Protein AF-A0A958X6R0-F1 (afdb_monomer_lite)

Sequence (78 aa):
MGEFIQKYDPAILKQLPAIVKSYQLPNTRKAITQIITSFGPFIAIWIAMYFLIDVSYWLVLPLVLVNAFFLVRIFIIQ

Foldseek 3Di:
DPVVVVVDDVVVVVCVCVVCVVVPDPPVVVLVVQLCVLVVVLVVLVVVLVVCVVVDPVVSVVSVVVSVVSVVSNVVSD

Secondary structure (DSSP, 8-state):
--HHHHTS-HHHHHHHHHHHGGGS---HHHHHHHHHHHHHHHHHHHHHHHHHTTT-HHHHHHHHHHHHHHHHHHHHH-

Radius of gyration: 23.47 Å; chains: 1; bounding box: 37×21×68 Å

Structure (mmCIF, N/CA/C/O backbone):
data_AF-A0A958X6R0-F1
#
_entry.id   AF-A0A958X6R0-F1
#
loop_
_atom_site.group_PDB
_atom_site.id
_atom_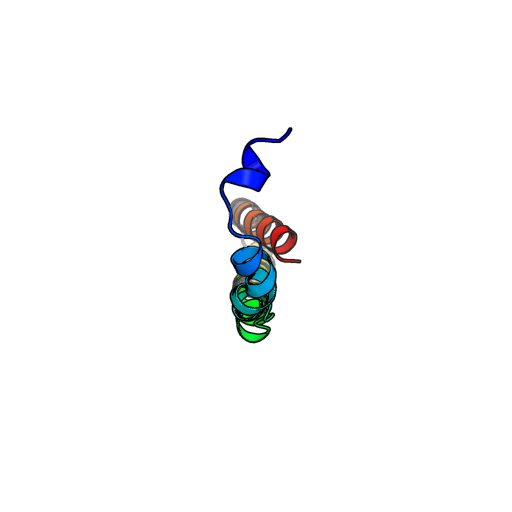site.type_symbol
_atom_site.label_atom_id
_atom_site.label_alt_id
_atom_site.label_comp_id
_atom_site.label_asym_id
_atom_site.label_entity_id
_atom_site.label_seq_id
_atom_site.pdbx_PDB_ins_code
_atom_site.Cartn_x
_atom_site.Cartn_y
_atom_site.Cartn_z
_atom_site.occupancy
_atom_site.B_iso_or_equiv
_atom_site.auth_seq_id
_atom_site.auth_comp_id
_atom_site.auth_asym_id
_atom_site.auth_atom_id
_atom_site.pdbx_PDB_model_num
ATOM 1 N N . MET A 1 1 ? -3.762 9.782 42.845 1.00 54.75 1 MET A N 1
ATOM 2 C CA . MET A 1 1 ? -4.430 8.840 41.915 1.00 54.75 1 MET A CA 1
ATOM 3 C C . MET A 1 1 ? -5.813 8.440 42.452 1.00 54.75 1 MET A C 1
ATOM 5 O O . MET A 1 1 ? -6.112 7.264 42.547 1.00 54.75 1 MET A O 1
ATOM 9 N N . GLY A 1 2 ? -6.649 9.402 42.861 1.00 56.50 2 GLY A N 1
ATOM 10 C CA . GLY A 1 2 ? -7.958 9.124 43.487 1.00 56.50 2 GLY A CA 1
ATOM 11 C C . GLY A 1 2 ? -9.106 9.965 42.925 1.00 56.50 2 GLY A C 1
ATOM 12 O O . GLY A 1 2 ? -10.256 9.562 43.010 1.00 56.50 2 GLY A O 1
ATOM 13 N N . GLU A 1 3 ? -8.805 11.087 42.263 1.00 58.75 3 GLU A N 1
ATOM 14 C CA . GLU A 1 3 ? -9.838 12.011 41.776 1.00 58.75 3 GLU A CA 1
ATOM 15 C C . GLU A 1 3 ? -10.539 11.561 40.485 1.00 58.75 3 GLU A C 1
ATOM 17 O O . GLU A 1 3 ? -11.677 11.945 40.234 1.00 58.75 3 GLU A O 1
ATOM 22 N N . PHE A 1 4 ? -9.910 10.700 39.675 1.00 60.00 4 PHE A N 1
ATOM 23 C CA . PHE A 1 4 ? -10.506 10.224 38.418 1.00 60.00 4 PHE A CA 1
ATOM 24 C C . PHE A 1 4 ? -11.633 9.204 38.625 1.00 60.00 4 PHE A C 1
ATOM 26 O O . PHE A 1 4 ? -12.538 9.135 37.801 1.00 60.00 4 PHE A O 1
ATOM 33 N N . ILE A 1 5 ? -11.600 8.430 39.716 1.00 58.66 5 ILE A N 1
ATOM 34 C CA . ILE A 1 5 ? -12.615 7.405 40.011 1.00 58.66 5 ILE A CA 1
ATOM 35 C C . ILE A 1 5 ? -13.877 8.033 40.623 1.00 58.66 5 ILE A C 1
ATOM 37 O O . ILE A 1 5 ? -14.971 7.521 40.420 1.00 58.66 5 ILE A O 1
ATOM 41 N N . GLN A 1 6 ? -13.751 9.185 41.293 1.00 63.22 6 GLN A N 1
ATOM 42 C CA . GLN A 1 6 ? -14.869 9.853 41.970 1.00 63.22 6 GLN A CA 1
ATOM 43 C C . GLN A 1 6 ? -15.871 10.505 40.995 1.00 63.22 6 GLN A C 1
ATOM 45 O O . GLN A 1 6 ? -17.028 10.714 41.348 1.00 63.22 6 GLN A O 1
ATOM 50 N N . LYS A 1 7 ? -15.443 10.837 39.767 1.00 65.44 7 LYS A N 1
ATOM 51 C CA . LYS A 1 7 ? -16.263 11.570 38.782 1.00 65.44 7 LYS A CA 1
ATOM 52 C C . LYS A 1 7 ? -17.193 10.671 37.952 1.00 65.44 7 LYS A C 1
ATOM 54 O O . LYS A 1 7 ? -18.094 11.185 37.295 1.00 65.44 7 LYS A O 1
ATOM 59 N N . TYR A 1 8 ? -16.993 9.352 37.974 1.00 68.25 8 TYR A N 1
ATOM 60 C CA . TYR A 1 8 ? -17.780 8.400 37.188 1.00 68.25 8 TYR A CA 1
ATOM 61 C C . TYR A 1 8 ? -18.611 7.501 38.099 1.00 68.25 8 TYR A C 1
ATOM 63 O O . TYR A 1 8 ? -18.077 6.813 38.965 1.00 68.25 8 TYR A O 1
ATOM 71 N N . ASP A 1 9 ? -19.923 7.481 37.871 1.00 76.31 9 ASP A N 1
ATOM 72 C CA . ASP A 1 9 ? -20.834 6.565 38.553 1.00 76.31 9 ASP A CA 1
ATOM 73 C C . ASP A 1 9 ? -20.420 5.105 38.244 1.00 76.31 9 ASP A C 1
ATOM 75 O O . ASP A 1 9 ? -20.301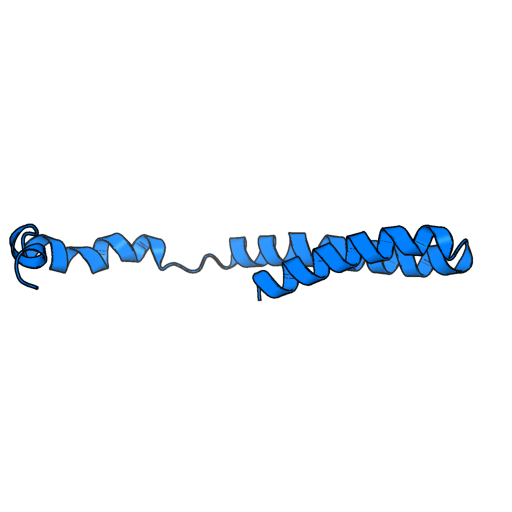 4.740 37.065 1.00 76.31 9 ASP A O 1
ATOM 79 N N . PRO A 1 10 ? -20.189 4.242 39.256 1.00 76.06 10 PRO A N 1
ATOM 80 C CA . PRO A 1 10 ? -19.814 2.842 39.047 1.00 76.06 10 PRO A CA 1
ATOM 81 C C . PRO A 1 10 ? -20.851 2.062 38.227 1.00 76.06 10 PRO A C 1
ATOM 83 O O . PRO A 1 10 ? -20.511 1.040 37.619 1.00 76.06 10 PRO A O 1
ATOM 86 N N . ALA A 1 11 ? -22.098 2.538 38.156 1.00 79.06 11 ALA A N 1
ATOM 87 C CA . ALA A 1 11 ? -23.109 1.994 37.266 1.00 79.06 11 ALA A CA 1
ATOM 88 C C . ALA A 1 11 ? -22.734 2.171 35.789 1.00 79.06 11 ALA A C 1
ATOM 90 O O . ALA A 1 11 ? -22.985 1.250 35.023 1.00 79.06 11 ALA A O 1
ATOM 91 N N . ILE A 1 12 ? -22.110 3.287 35.382 1.00 76.88 12 ILE A N 1
ATOM 92 C CA . ILE A 1 12 ? -21.676 3.565 33.994 1.00 76.88 12 ILE A CA 1
ATOM 93 C C . ILE A 1 12 ? -20.558 2.606 33.569 1.00 76.88 12 ILE A C 1
ATOM 95 O O . ILE A 1 12 ? -20.590 2.069 32.461 1.00 76.88 12 ILE A O 1
ATOM 99 N N . LEU A 1 13 ? -19.610 2.317 34.470 1.00 79.44 13 LEU A N 1
ATOM 100 C CA . LEU A 1 13 ? -18.494 1.400 34.205 1.00 79.44 13 LEU A CA 1
ATOM 101 C C . LEU A 1 13 ? -18.977 -0.015 33.854 1.00 79.44 13 LEU A C 1
ATOM 103 O O . LEU A 1 13 ? -18.396 -0.674 32.993 1.00 79.44 13 LEU A O 1
ATOM 107 N N . LYS A 1 14 ? -20.083 -0.459 34.464 1.00 80.31 14 LYS A N 1
ATOM 108 C CA . LYS A 1 14 ? -20.713 -1.757 34.170 1.00 80.31 14 LYS A CA 1
ATOM 109 C C . LYS A 1 14 ? -21.409 -1.806 32.805 1.00 80.31 14 LYS A C 1
ATOM 111 O O . LYS A 1 14 ? -21.619 -2.896 32.282 1.00 80.31 14 LYS A O 1
ATOM 116 N N . GLN A 1 15 ? -21.748 -0.656 32.219 1.00 80.06 15 GLN A N 1
ATOM 117 C CA . GLN A 1 15 ? -22.429 -0.553 30.916 1.00 80.06 15 GLN A CA 1
ATOM 118 C C . GLN A 1 15 ? -21.440 -0.355 29.765 1.00 80.06 15 GLN A C 1
ATOM 120 O O . GLN A 1 15 ? -21.788 -0.634 28.620 1.00 80.06 15 GLN A O 1
ATOM 125 N N . LEU A 1 16 ? -20.196 0.057 30.054 1.00 81.06 16 LEU A N 1
ATOM 126 C CA . LEU A 1 16 ? -19.132 0.187 29.053 1.00 81.06 16 LEU A CA 1
ATOM 127 C C . LEU A 1 16 ? -19.021 -1.040 28.136 1.00 81.06 16 LEU A C 1
ATOM 129 O O . LEU A 1 16 ? -19.019 -0.831 26.924 1.00 81.06 16 LEU A O 1
ATOM 133 N N . PRO A 1 17 ? -19.021 -2.296 28.636 1.00 78.50 17 PRO A N 1
ATOM 134 C CA . PRO A 1 17 ? -18.933 -3.478 27.780 1.00 78.50 17 PRO A CA 1
ATOM 135 C C . PRO A 1 17 ? -20.093 -3.582 26.786 1.00 78.50 17 PRO A C 1
ATOM 137 O O . PRO A 1 17 ? -19.884 -3.985 25.647 1.00 78.50 17 PRO A O 1
ATOM 140 N N . ALA A 1 18 ? -21.305 -3.189 27.189 1.00 79.81 18 ALA A N 1
ATOM 141 C CA . ALA A 1 18 ? -22.474 -3.181 26.312 1.00 79.81 18 ALA A CA 1
ATOM 142 C C . ALA A 1 18 ? -22.374 -2.084 25.238 1.00 79.81 18 ALA A C 1
ATOM 144 O O . ALA A 1 18 ? -22.744 -2.323 24.091 1.00 79.81 18 ALA A O 1
ATOM 145 N N . ILE A 1 19 ? -21.815 -0.920 25.587 1.00 77.62 19 ILE A N 1
ATOM 146 C CA . ILE A 1 19 ? -21.611 0.216 24.674 1.00 77.62 19 ILE A CA 1
ATOM 147 C C . ILE A 1 19 ? -20.520 -0.098 23.637 1.00 77.62 19 ILE A C 1
ATOM 149 O O . ILE A 1 19 ? -20.699 0.165 22.447 1.00 77.62 19 ILE A O 1
ATOM 153 N N . VAL A 1 20 ? -19.395 -0.689 24.057 1.00 79.31 20 VAL A N 1
ATOM 154 C CA . VAL A 1 20 ? -18.273 -0.982 23.147 1.00 79.31 20 VAL A CA 1
ATOM 155 C C . VAL A 1 20 ? -18.493 -2.226 22.285 1.00 79.31 20 VAL A C 1
ATOM 157 O O . VAL A 1 20 ? -17.824 -2.378 21.264 1.00 79.31 20 VAL A O 1
ATOM 160 N N . LYS A 1 21 ? -19.457 -3.089 22.631 1.00 73.62 21 LYS A N 1
ATOM 161 C CA . LYS A 1 21 ? -19.756 -4.334 21.904 1.00 73.62 21 LYS A CA 1
ATOM 162 C C . LYS A 1 21 ? -20.034 -4.112 20.413 1.00 73.62 21 LYS A C 1
ATOM 164 O O . LYS A 1 21 ? -19.572 -4.894 19.588 1.00 73.62 21 LYS A O 1
ATOM 169 N N . SER A 1 22 ? -20.727 -3.031 20.053 1.00 67.69 22 SER A N 1
ATOM 170 C CA . SER A 1 22 ? -21.022 -2.697 18.649 1.00 67.69 22 SER A CA 1
ATOM 171 C C . SER A 1 22 ? -19.787 -2.282 17.840 1.00 67.69 22 SER A C 1
ATOM 173 O O . SER A 1 22 ? -19.790 -2.413 16.619 1.00 67.69 22 SER A O 1
ATOM 175 N N . TYR A 1 23 ? -18.723 -1.817 18.502 1.00 66.88 23 TYR A N 1
ATOM 176 C CA . TYR A 1 23 ? -17.462 -1.410 17.868 1.00 66.88 23 TYR A CA 1
ATOM 177 C C . TYR A 1 23 ? -16.434 -2.544 17.794 1.00 66.88 23 TYR A C 1
ATOM 179 O O . TYR A 1 23 ? -15.458 -2.438 17.059 1.00 66.88 23 TYR A O 1
ATOM 187 N N . GLN A 1 24 ? -16.661 -3.640 18.523 1.00 63.81 24 GLN A N 1
ATOM 188 C CA . GLN A 1 24 ? -15.794 -4.820 18.515 1.00 63.81 24 GLN A CA 1
ATOM 189 C C . GLN A 1 24 ? -16.064 -5.774 17.347 1.00 63.81 24 GLN A C 1
ATOM 191 O O . GLN A 1 24 ? -15.375 -6.781 17.232 1.00 63.81 24 GLN A O 1
ATOM 196 N N . LEU A 1 25 ? -17.055 -5.507 16.490 1.00 66.31 25 LEU A N 1
ATOM 197 C CA . LEU A 1 25 ? -17.383 -6.404 15.385 1.00 66.31 25 LEU A CA 1
ATOM 198 C C . LEU A 1 25 ? -16.366 -6.250 14.239 1.00 66.31 25 LEU A C 1
ATOM 200 O O . LEU A 1 25 ? -16.373 -5.217 13.559 1.00 66.31 25 LEU A O 1
ATOM 204 N N . PRO A 1 26 ? -15.516 -7.264 13.974 1.00 65.38 26 PRO A N 1
ATOM 205 C CA . PRO A 1 26 ? -14.620 -7.234 12.830 1.00 65.38 26 PRO A CA 1
ATOM 206 C C . PRO A 1 26 ? -15.456 -7.276 11.549 1.00 65.38 26 PRO A C 1
ATOM 208 O O . PRO A 1 26 ? -16.168 -8.239 11.269 1.00 65.38 26 PRO A O 1
ATOM 211 N N . ASN A 1 27 ? -15.394 -6.210 10.752 1.00 77.31 27 ASN A N 1
ATOM 212 C CA . ASN A 1 27 ? -16.082 -6.169 9.468 1.00 77.31 27 ASN A CA 1
ATOM 213 C C . ASN A 1 27 ? -15.180 -6.762 8.382 1.00 77.31 27 ASN A C 1
ATOM 215 O O . ASN A 1 27 ? -14.436 -6.047 7.707 1.00 77.31 27 ASN A O 1
ATOM 219 N N . THR A 1 28 ? -15.276 -8.078 8.195 1.00 78.75 28 THR A N 1
ATOM 220 C CA . THR A 1 28 ? -14.492 -8.825 7.199 1.00 78.75 28 THR A CA 1
ATOM 221 C C . THR A 1 28 ? -14.676 -8.276 5.784 1.00 78.75 28 THR A C 1
ATOM 223 O O . THR A 1 28 ? -13.720 -8.229 5.016 1.00 78.75 28 THR A O 1
ATOM 226 N N . ARG A 1 29 ? -15.875 -7.785 5.432 1.00 83.12 29 ARG A N 1
ATOM 227 C CA . ARG A 1 29 ? -16.126 -7.191 4.108 1.00 83.12 29 ARG A CA 1
ATOM 228 C C . ARG A 1 29 ? -15.315 -5.915 3.900 1.00 83.12 29 ARG A C 1
ATOM 230 O O . ARG A 1 29 ? -14.693 -5.766 2.853 1.00 83.12 29 ARG A O 1
ATOM 237 N N . LYS A 1 30 ? -15.275 -5.028 4.900 1.00 83.50 30 LYS A N 1
ATOM 238 C CA . LYS A 1 30 ? -14.440 -3.817 4.843 1.00 83.50 30 LYS A CA 1
ATOM 239 C C . LYS A 1 30 ? -12.955 -4.163 4.751 1.00 83.50 30 LYS A C 1
ATOM 241 O O . LYS A 1 30 ? -12.266 -3.567 3.929 1.00 83.50 30 LYS A O 1
ATOM 246 N N . ALA A 1 31 ? -12.491 -5.147 5.523 1.00 84.88 31 ALA A N 1
ATOM 247 C CA . ALA A 1 31 ? -11.103 -5.602 5.469 1.00 84.88 31 ALA A CA 1
ATOM 248 C C . ALA A 1 31 ? -10.724 -6.115 4.067 1.00 84.88 31 ALA A C 1
ATOM 250 O O . ALA A 1 31 ? -9.715 -5.694 3.509 1.00 84.88 31 ALA A O 1
ATOM 251 N N . ILE A 1 32 ? -11.577 -6.934 3.440 1.00 89.19 32 ILE A N 1
ATOM 252 C CA . ILE A 1 32 ? -11.360 -7.431 2.071 1.00 89.19 32 ILE A CA 1
ATOM 253 C C . ILE A 1 32 ? -11.280 -6.273 1.067 1.00 89.19 32 ILE A C 1
ATOM 255 O O . ILE A 1 32 ? -10.356 -6.229 0.257 1.00 89.19 32 ILE A O 1
ATOM 259 N N . THR A 1 33 ? -12.197 -5.302 1.126 1.00 89.19 33 THR A N 1
ATOM 260 C CA . THR A 1 33 ? -12.138 -4.124 0.242 1.00 89.19 33 THR A CA 1
ATOM 261 C C . THR A 1 33 ? -10.847 -3.324 0.446 1.00 89.19 33 THR A C 1
ATOM 263 O O . THR A 1 33 ? -10.252 -2.834 -0.515 1.00 89.19 33 THR A O 1
ATOM 266 N N . GLN A 1 34 ? -10.368 -3.213 1.682 1.00 86.50 34 GLN A N 1
ATOM 267 C CA . GLN A 1 34 ? -9.140 -2.491 2.014 1.00 86.50 34 GLN A CA 1
ATOM 268 C C . GLN A 1 34 ? -7.883 -3.196 1.476 1.00 86.50 34 GLN A C 1
ATOM 270 O O . GLN A 1 34 ? -6.984 -2.542 0.940 1.00 86.50 34 GLN A O 1
ATOM 275 N N . ILE A 1 35 ? -7.864 -4.529 1.533 1.00 90.25 35 ILE A N 1
ATOM 276 C CA . ILE A 1 35 ? -6.827 -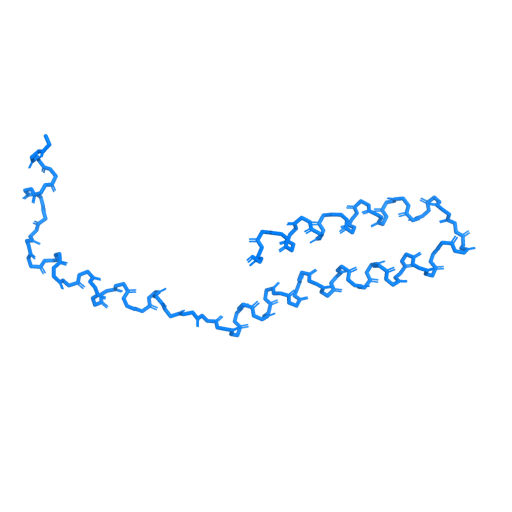5.363 0.918 1.00 90.25 35 ILE A CA 1
ATOM 277 C C . ILE A 1 35 ? -6.860 -5.195 -0.605 1.00 90.25 35 ILE A C 1
ATOM 279 O O . ILE A 1 35 ? -5.847 -4.831 -1.196 1.00 90.25 35 ILE A O 1
ATOM 283 N N . ILE A 1 36 ? -8.021 -5.363 -1.248 1.00 92.12 36 ILE A N 1
ATOM 284 C CA . ILE A 1 36 ? -8.155 -5.264 -2.714 1.00 92.12 36 ILE A CA 1
ATOM 285 C C . ILE A 1 36 ? -7.732 -3.883 -3.229 1.00 92.12 36 ILE A C 1
ATOM 287 O O . ILE A 1 36 ? -7.015 -3.788 -4.221 1.00 92.12 36 ILE A O 1
ATOM 291 N N . THR A 1 37 ? -8.119 -2.802 -2.548 1.00 90.62 37 THR A N 1
ATOM 292 C CA . THR A 1 37 ? -7.753 -1.431 -2.961 1.00 90.62 37 THR A CA 1
ATOM 293 C C . THR A 1 37 ? -6.270 -1.102 -2.774 1.00 90.62 37 THR A C 1
ATOM 295 O O . THR A 1 37 ? -5.822 -0.058 -3.248 1.00 90.62 37 THR A O 1
ATOM 298 N N . SER A 1 38 ? -5.508 -1.967 -2.099 1.00 91.31 38 SER A N 1
ATOM 299 C CA . SER A 1 38 ? -4.067 -1.799 -1.874 1.00 91.31 38 SER A CA 1
ATOM 300 C C . SER A 1 38 ? -3.251 -2.774 -2.728 1.00 91.31 38 SER A C 1
ATOM 302 O O . SER A 1 38 ? -2.353 -2.346 -3.448 1.00 91.31 38 SER A O 1
ATOM 304 N N . PHE A 1 39 ? -3.620 -4.059 -2.739 1.00 93.19 39 PHE A N 1
ATOM 305 C CA . PHE A 1 39 ? -2.994 -5.091 -3.575 1.00 93.19 39 PHE A CA 1
ATOM 306 C C . PHE A 1 39 ? -3.331 -4.949 -5.063 1.00 93.19 39 PHE A C 1
ATOM 308 O O . PHE A 1 39 ? -2.486 -5.238 -5.905 1.00 93.19 39 PHE A O 1
ATOM 315 N N . GLY A 1 40 ? -4.538 -4.492 -5.405 1.00 93.75 40 GLY A N 1
ATOM 316 C CA . GLY A 1 40 ? -4.970 -4.327 -6.794 1.00 93.75 40 GLY A CA 1
ATOM 317 C C . GLY A 1 40 ? -4.068 -3.371 -7.582 1.00 93.75 40 GLY A C 1
ATOM 318 O O . GLY A 1 40 ? -3.485 -3.792 -8.581 1.00 93.75 40 GLY A O 1
ATOM 319 N N . PRO A 1 41 ? -3.885 -2.114 -7.127 1.00 93.19 41 PRO A N 1
ATOM 320 C CA . PRO A 1 41 ? -2.974 -1.172 -7.774 1.00 93.19 41 PRO A CA 1
ATOM 321 C C . PRO A 1 41 ? -1.520 -1.657 -7.811 1.00 93.19 41 PRO A C 1
ATOM 323 O O . PRO A 1 41 ? -0.861 -1.484 -8.831 1.00 93.19 41 PRO A O 1
ATOM 326 N N . PHE A 1 42 ? -1.036 -2.301 -6.743 1.00 93.31 42 PHE A N 1
ATOM 327 C CA . PHE A 1 42 ? 0.317 -2.864 -6.687 1.00 93.31 42 PHE A CA 1
ATOM 328 C C . PHE A 1 42 ? 0.554 -3.897 -7.800 1.00 93.31 42 PHE A C 1
ATOM 330 O O . PHE A 1 42 ? 1.504 -3.782 -8.572 1.00 93.31 42 PHE A O 1
ATOM 337 N N . ILE A 1 43 ? -0.349 -4.873 -7.945 1.00 94.56 43 ILE A N 1
ATOM 338 C CA . ILE A 1 43 ? -0.244 -5.903 -8.989 1.00 94.56 43 ILE A CA 1
ATOM 339 C C . ILE A 1 43 ? -0.385 -5.275 -10.382 1.00 94.56 43 ILE A C 1
ATOM 341 O O . ILE A 1 43 ? 0.367 -5.625 -11.288 1.00 94.56 43 ILE A O 1
ATOM 345 N N . ALA A 1 44 ? -1.306 -4.323 -10.557 1.00 93.94 44 ALA A N 1
ATOM 346 C CA . A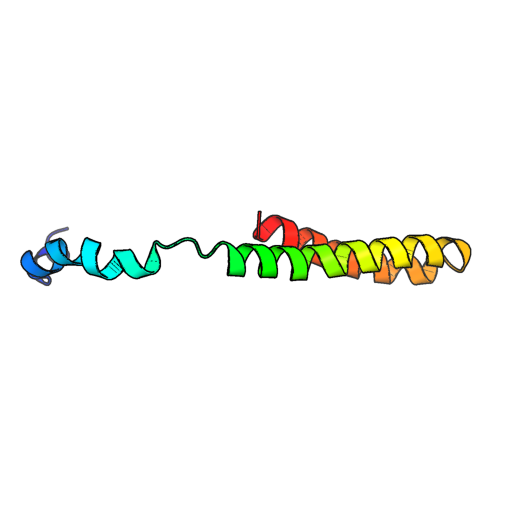LA A 1 44 ? -1.505 -3.645 -11.835 1.00 93.94 44 ALA A CA 1
ATOM 347 C C . ALA A 1 44 ? -0.250 -2.880 -12.291 1.00 93.94 44 ALA A C 1
ATOM 349 O O . ALA A 1 44 ? 0.163 -3.009 -13.443 1.00 93.94 44 ALA A O 1
ATOM 350 N N . ILE A 1 45 ? 0.383 -2.121 -11.389 1.00 92.69 45 ILE A N 1
ATOM 351 C CA . ILE A 1 45 ? 1.617 -1.382 -11.690 1.00 92.69 45 ILE A CA 1
ATOM 352 C C . ILE A 1 45 ? 2.772 -2.349 -11.934 1.00 92.69 45 ILE A C 1
ATOM 354 O O . ILE A 1 45 ? 3.548 -2.138 -12.860 1.00 92.69 45 ILE A O 1
ATOM 358 N N . TRP A 1 46 ? 2.870 -3.429 -11.161 1.00 92.69 46 TRP A N 1
ATOM 359 C CA . TRP A 1 46 ? 3.904 -4.440 -11.362 1.00 92.69 46 TRP A CA 1
ATOM 360 C C . TRP A 1 46 ? 3.816 -5.104 -12.745 1.00 92.69 46 TRP A C 1
ATOM 362 O O . TRP A 1 46 ? 4.826 -5.212 -13.440 1.00 92.69 46 TRP A O 1
ATOM 372 N N . ILE A 1 47 ? 2.607 -5.460 -13.191 1.00 92.88 47 ILE A N 1
ATOM 373 C CA . ILE A 1 47 ? 2.371 -5.977 -14.548 1.00 92.88 47 ILE A CA 1
ATOM 374 C C . ILE A 1 47 ? 2.722 -4.914 -15.598 1.00 92.88 47 ILE A C 1
ATOM 376 O O . ILE A 1 47 ? 3.388 -5.218 -16.585 1.00 92.88 47 ILE A O 1
ATOM 380 N N . ALA A 1 48 ? 2.326 -3.657 -15.380 1.00 90.25 48 ALA A N 1
ATOM 381 C CA . ALA A 1 48 ? 2.674 -2.565 -16.287 1.00 90.25 48 ALA A CA 1
ATOM 382 C C . ALA A 1 48 ? 4.197 -2.372 -16.400 1.00 90.25 48 ALA A C 1
ATOM 384 O O . ALA A 1 48 ? 4.707 -2.172 -17.499 1.00 90.25 48 ALA A O 1
ATOM 385 N N . MET A 1 49 ? 4.934 -2.486 -15.290 1.00 90.25 49 MET A N 1
ATOM 386 C CA . MET A 1 49 ? 6.397 -2.416 -15.271 1.00 90.25 49 MET A CA 1
ATOM 387 C C . MET A 1 49 ? 7.043 -3.559 -16.055 1.00 90.25 49 MET A C 1
ATOM 389 O O . MET A 1 49 ? 8.023 -3.312 -16.753 1.00 90.25 49 MET A O 1
ATOM 393 N N . TYR A 1 50 ? 6.496 -4.777 -15.967 1.00 89.38 50 TYR A N 1
ATOM 394 C CA . TYR A 1 50 ? 6.988 -5.923 -16.737 1.00 89.38 50 TYR A CA 1
ATOM 395 C C . TYR A 1 50 ? 6.918 -5.663 -18.246 1.00 89.38 50 TYR A C 1
ATOM 397 O O . TYR A 1 50 ? 7.875 -5.943 -18.951 1.00 89.38 50 TYR A O 1
ATOM 405 N N . PHE A 1 51 ? 5.837 -5.051 -18.736 1.00 87.94 51 PHE A N 1
ATOM 406 C CA . PHE A 1 51 ? 5.730 -4.682 -20.153 1.00 87.94 51 PHE A CA 1
ATOM 407 C C . PHE A 1 51 ? 6.565 -3.451 -20.534 1.00 87.94 51 PHE A C 1
ATOM 409 O O . PHE A 1 51 ? 7.033 -3.346 -21.664 1.00 87.94 51 PHE A O 1
ATOM 416 N N . LEU A 1 52 ? 6.753 -2.498 -19.614 1.00 86.44 52 LEU A N 1
ATOM 417 C CA . LEU A 1 52 ? 7.512 -1.271 -19.884 1.00 86.44 52 LEU A CA 1
ATOM 418 C C . LEU A 1 52 ? 9.028 -1.480 -19.913 1.00 86.44 52 LEU A C 1
ATOM 420 O O . LEU A 1 52 ? 9.726 -0.662 -20.517 1.00 86.44 52 LEU A O 1
ATOM 424 N N . ILE A 1 53 ? 9.541 -2.533 -19.274 1.00 84.31 53 ILE A N 1
ATOM 425 C CA . ILE A 1 53 ? 10.987 -2.771 -19.184 1.00 84.31 53 ILE A CA 1
ATOM 426 C C . ILE A 1 53 ? 11.624 -3.003 -20.559 1.00 84.31 53 ILE A C 1
ATOM 428 O O . ILE A 1 53 ? 12.733 -2.528 -20.794 1.00 84.31 53 ILE A O 1
ATOM 432 N N . ASP A 1 54 ? 10.882 -3.627 -21.479 1.00 80.81 54 ASP A N 1
ATOM 433 C CA . ASP A 1 54 ? 11.313 -3.868 -22.859 1.00 80.81 54 ASP A CA 1
ATOM 434 C C . ASP A 1 54 ? 11.324 -2.583 -23.703 1.00 80.81 54 ASP A C 1
ATOM 436 O O . ASP A 1 54 ? 12.028 -2.501 -24.708 1.00 80.81 54 ASP A O 1
ATOM 440 N N . VAL A 1 55 ? 10.560 -1.561 -23.300 1.00 81.38 55 VAL A N 1
ATOM 441 C CA . VAL A 1 55 ? 10.460 -0.285 -24.022 1.00 81.38 55 VAL A CA 1
ATOM 442 C C . VAL A 1 55 ? 11.504 0.710 -23.524 1.00 81.38 55 VAL A C 1
ATOM 444 O O . VAL A 1 55 ? 12.229 1.302 -24.323 1.00 81.38 55 VAL A O 1
ATOM 447 N N . SER A 1 56 ? 11.561 0.956 -22.211 1.00 79.44 56 SER A N 1
ATOM 448 C CA . SER A 1 56 ? 12.497 1.924 -21.635 1.00 79.44 56 SER A CA 1
ATOM 449 C C . SER A 1 56 ? 12.613 1.802 -20.118 1.00 79.44 56 SER A C 1
ATOM 451 O O . SER A 1 56 ? 11.664 2.059 -19.373 1.00 79.44 56 SE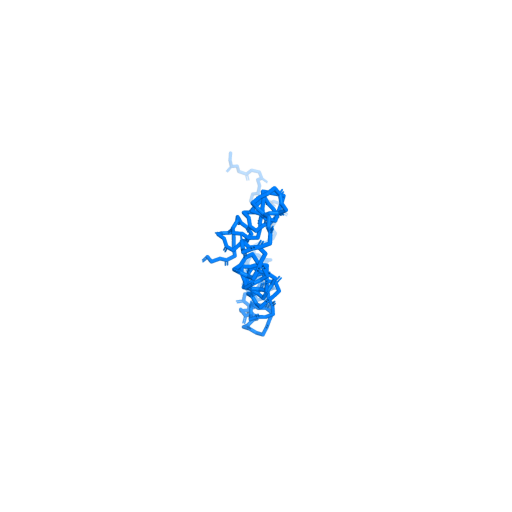R A O 1
ATOM 453 N N . TYR A 1 57 ? 13.835 1.554 -19.646 1.00 80.50 57 TYR A N 1
ATOM 454 C CA . TYR A 1 57 ? 14.177 1.566 -18.220 1.00 80.50 57 TYR A CA 1
ATOM 455 C C . TYR A 1 57 ? 13.878 2.904 -17.525 1.00 80.50 57 TYR A C 1
ATOM 457 O O . TYR A 1 57 ? 13.558 2.924 -16.336 1.00 80.50 57 TYR A O 1
ATOM 465 N N . TRP A 1 58 ? 13.932 4.026 -18.250 1.00 86.25 58 TRP A N 1
ATOM 466 C CA . TRP A 1 58 ? 13.669 5.351 -17.677 1.00 86.25 58 TRP A CA 1
ATOM 467 C C . TRP A 1 58 ? 12.201 5.560 -17.298 1.00 86.25 58 TRP A C 1
ATOM 469 O O . TRP A 1 58 ? 11.925 6.279 -16.340 1.00 86.25 58 TRP A O 1
ATOM 479 N N . LEU 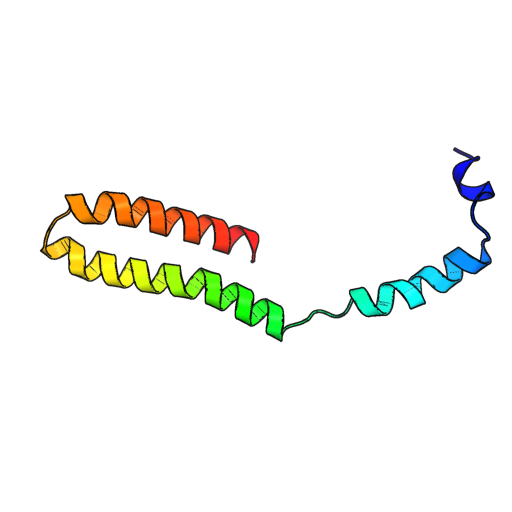A 1 59 ? 11.263 4.909 -17.997 1.00 82.56 59 LEU A N 1
ATOM 480 C CA . LEU A 1 59 ? 9.844 4.937 -17.625 1.00 82.56 59 LEU A CA 1
ATOM 481 C C . LEU A 1 59 ? 9.537 4.036 -16.429 1.00 82.56 59 LEU A C 1
ATOM 483 O O . LEU A 1 59 ? 8.621 4.325 -15.663 1.00 82.56 59 LEU A O 1
ATOM 487 N N . VAL A 1 60 ? 10.305 2.965 -16.235 1.00 87.44 60 VAL A N 1
ATOM 488 C CA . VAL A 1 60 ? 10.119 2.054 -15.101 1.00 87.44 60 VAL A CA 1
ATOM 489 C C . VAL A 1 60 ? 10.493 2.738 -13.781 1.00 87.44 60 VAL A C 1
ATOM 491 O O . VAL A 1 60 ? 9.836 2.502 -12.771 1.00 87.44 60 VAL A O 1
ATOM 494 N N . LEU A 1 61 ? 11.481 3.640 -13.779 1.00 87.88 61 LEU A N 1
ATOM 495 C CA . LEU A 1 61 ? 11.972 4.322 -12.575 1.00 87.88 61 LEU A CA 1
ATOM 496 C C . LEU A 1 61 ? 10.875 5.058 -11.763 1.00 87.88 61 LEU A C 1
ATOM 498 O O . LEU A 1 61 ? 10.745 4.780 -10.568 1.00 87.88 61 LEU A O 1
ATOM 502 N N . PRO A 1 62 ? 10.043 5.949 -12.345 1.00 90.06 62 PRO A N 1
ATOM 503 C CA . PRO A 1 62 ? 8.937 6.562 -11.607 1.00 90.06 62 PRO A CA 1
ATOM 504 C C . PRO A 1 62 ? 7.857 5.545 -11.215 1.00 90.06 62 PRO A C 1
ATOM 506 O O . PRO A 1 62 ? 7.284 5.656 -10.131 1.00 90.06 62 PRO A O 1
ATOM 509 N N . LEU A 1 63 ? 7.600 4.525 -12.043 1.00 89.69 63 LEU A N 1
ATOM 510 C CA . LEU A 1 63 ? 6.636 3.468 -11.720 1.00 89.69 63 LEU A CA 1
ATOM 511 C C . LEU A 1 63 ? 7.071 2.649 -10.496 1.00 89.69 63 LEU A C 1
ATOM 513 O O . LEU A 1 63 ? 6.223 2.320 -9.671 1.00 89.69 63 LEU A O 1
ATOM 517 N N . VAL A 1 64 ? 8.372 2.381 -10.329 1.00 90.94 64 VAL A N 1
ATOM 518 C CA . VAL A 1 64 ? 8.928 1.716 -9.135 1.00 90.94 64 VAL A CA 1
ATOM 519 C C . VAL A 1 64 ? 8.611 2.516 -7.875 1.00 90.94 64 VAL A C 1
ATOM 521 O O . VAL A 1 64 ? 8.185 1.928 -6.884 1.00 90.94 64 VAL A O 1
ATOM 524 N N . LEU A 1 65 ? 8.788 3.842 -7.900 1.00 93.19 65 LEU A N 1
ATOM 525 C CA . LEU A 1 65 ? 8.503 4.700 -6.742 1.00 93.19 65 LEU A CA 1
ATOM 526 C C . LEU A 1 65 ? 7.023 4.647 -6.356 1.00 93.19 65 LEU A C 1
ATOM 528 O O . LEU A 1 65 ? 6.690 4.499 -5.179 1.00 93.19 65 LEU A O 1
ATOM 532 N N . VAL A 1 66 ? 6.133 4.710 -7.348 1.00 92.94 66 VAL A N 1
ATOM 533 C CA . VAL A 1 66 ? 4.691 4.575 -7.114 1.00 92.94 66 VAL A CA 1
ATOM 534 C C . VAL A 1 66 ? 4.364 3.175 -6.582 1.00 92.94 66 VAL A C 1
ATOM 536 O O . VAL A 1 66 ? 3.605 3.044 -5.623 1.00 92.94 66 VAL A O 1
ATOM 539 N N . ASN A 1 67 ? 4.975 2.125 -7.134 1.00 94.12 67 ASN A N 1
ATOM 540 C CA . ASN A 1 67 ? 4.769 0.754 -6.672 1.00 94.12 67 ASN A CA 1
ATOM 541 C C . ASN A 1 67 ? 5.255 0.545 -5.222 1.00 94.12 67 ASN A C 1
ATOM 543 O O . ASN A 1 67 ? 4.591 -0.123 -4.428 1.00 94.12 67 ASN A O 1
ATOM 547 N N . ALA A 1 68 ? 6.373 1.173 -4.842 1.00 93.12 68 ALA A N 1
ATOM 548 C CA . ALA A 1 68 ? 6.911 1.139 -3.483 1.00 93.12 68 ALA A CA 1
ATOM 549 C C . ALA A 1 68 ? 5.972 1.808 -2.463 1.00 93.12 68 ALA A C 1
ATOM 551 O O . ALA A 1 68 ? 5.822 1.311 -1.347 1.00 93.12 68 ALA A O 1
ATOM 552 N N . PHE A 1 69 ? 5.276 2.884 -2.843 1.00 93.50 69 PHE A N 1
ATOM 553 C CA . PHE A 1 69 ? 4.255 3.498 -1.989 1.00 93.50 69 PHE A CA 1
ATOM 554 C C . PHE A 1 69 ? 3.108 2.524 -1.664 1.00 93.50 69 PHE A C 1
ATOM 556 O O . PHE A 1 69 ? 2.693 2.410 -0.507 1.00 93.50 69 PHE A O 1
ATOM 563 N N . PHE A 1 70 ? 2.621 1.772 -2.658 1.00 92.56 70 PHE A N 1
ATOM 564 C CA . PHE A 1 70 ? 1.589 0.756 -2.424 1.00 92.56 70 PHE A CA 1
ATOM 565 C C . PHE A 1 70 ? 2.091 -0.393 -1.550 1.00 92.56 70 PHE A C 1
ATOM 567 O O . PHE A 1 70 ? 1.340 -0.884 -0.707 1.00 92.56 70 PHE A O 1
ATOM 574 N N . LEU A 1 71 ? 3.363 -0.767 -1.686 1.00 91.69 71 LEU A N 1
ATOM 575 C CA . LEU A 1 71 ? 3.996 -1.760 -0.824 1.00 91.69 71 LEU A CA 1
ATOM 576 C C . LEU A 1 71 ? 3.974 -1.309 0.646 1.00 91.69 71 LEU A C 1
ATOM 578 O O . LEU A 1 71 ? 3.512 -2.066 1.495 1.00 91.69 71 LEU A O 1
ATOM 582 N N . VAL A 1 72 ? 4.341 -0.058 0.952 1.00 92.50 72 VAL A N 1
ATOM 583 C CA . VAL A 1 72 ? 4.230 0.494 2.321 1.00 92.50 72 VAL A CA 1
ATOM 584 C C . VAL A 1 72 ? 2.789 0.431 2.839 1.00 92.50 72 VAL A C 1
ATOM 586 O O . VAL A 1 72 ? 2.557 0.033 3.980 1.00 92.50 72 VAL A O 1
ATOM 589 N N . ARG A 1 73 ? 1.802 0.769 2.000 1.00 89.38 73 ARG A N 1
ATOM 590 C CA . ARG A 1 73 ? 0.380 0.708 2.376 1.00 89.38 73 ARG A CA 1
ATOM 591 C C . ARG A 1 73 ? -0.070 -0.711 2.734 1.00 89.38 73 ARG A C 1
ATOM 593 O O . ARG A 1 73 ? -0.847 -0.869 3.671 1.00 89.38 73 ARG A O 1
ATOM 600 N N . ILE A 1 74 ? 0.418 -1.724 2.019 1.00 90.81 74 ILE A N 1
ATOM 601 C CA . ILE A 1 74 ? 0.135 -3.137 2.310 1.00 90.81 74 ILE A CA 1
ATOM 602 C C . ILE A 1 74 ? 0.669 -3.520 3.699 1.00 90.81 74 ILE A C 1
ATOM 604 O O . ILE A 1 74 ? -0.065 -4.137 4.467 1.00 90.81 74 ILE A O 1
ATOM 608 N N . PHE A 1 75 ? 1.881 -3.080 4.060 1.00 89.75 75 PHE A N 1
ATOM 609 C CA . PHE A 1 75 ? 2.472 -3.344 5.381 1.00 89.75 75 PHE A CA 1
ATOM 610 C C . PHE A 1 75 ? 1.703 -2.739 6.559 1.00 89.75 75 PHE A C 1
ATOM 612 O O . PHE A 1 75 ? 1.791 -3.269 7.656 1.00 89.75 75 PHE A O 1
ATOM 619 N N . ILE A 1 76 ? 0.965 -1.648 6.348 1.00 87.38 76 ILE A N 1
ATOM 620 C CA . ILE A 1 76 ? 0.163 -1.004 7.401 1.00 87.38 76 ILE A CA 1
ATOM 621 C C . ILE A 1 76 ? -1.165 -1.750 7.643 1.00 87.38 76 ILE A C 1
ATOM 623 O O . ILE A 1 76 ? -1.767 -1.604 8.704 1.00 87.38 76 ILE A O 1
ATOM 627 N N . ILE A 1 77 ? -1.659 -2.493 6.647 1.00 84.44 77 ILE A N 1
ATOM 628 C CA . ILE A 1 77 ? -2.986 -3.133 6.675 1.00 84.44 77 ILE A CA 1
ATOM 629 C C . ILE A 1 77 ? -2.931 -4.578 7.187 1.00 84.44 77 ILE A C 1
ATOM 631 O O . ILE A 1 77 ? -3.910 -5.026 7.786 1.00 84.44 77 ILE A O 1
ATOM 635 N N . GLN A 1 78 ? -1.844 -5.302 6.897 1.00 75.00 78 GLN A N 1
ATOM 636 C CA . GLN A 1 78 ? -1.598 -6.662 7.397 1.00 75.00 78 GLN A CA 1
ATOM 637 C C . GLN A 1 78 ? -1.180 -6.658 8.871 1.00 75.00 78 GLN A C 1
ATOM 639 O O . GLN A 1 78 ? -1.590 -7.603 9.579 1.00 75.00 78 GLN A O 1
#

pLDDT: mean 82.52, std 10.58, range [54.75, 94.56]